Protein AF-A0A950IMZ2-F1 (afdb_monomer_lite)

Foldseek 3Di:
DECAAPVDHCVVVVVVQVVCVVVVHDDDDDYDYPAYPDGDPVVVVVVVVVVVVQVCCVPPVVHDRDDDDDDDPPPDD

Sequence (77 aa):
GGDKDFNVPLVGGEQMYEALRSLNVPTELIVYPGQFHGFTRPSFIRDRYQRYFDWYDKWVLGKAPAAAPGGPKNTGD

pLDDT: mean 87.44, std 19.15, range [37.62, 98.62]

Secondary structure (DSSP, 8-state):
-BTT-SSS-THHHHHHHHHHHHTT-------BTT--SS---HHHHHHHHHHHHHHHHHHTS-PPPPPPP--------

Structure (mmCIF, N/CA/C/O backbone):
data_AF-A0A950IMZ2-F1
#
_entry.id   AF-A0A950IMZ2-F1
#
loop_
_atom_site.group_PDB
_atom_site.id
_atom_site.type_symbol
_atom_site.label_atom_id
_atom_site.label_alt_id
_atom_site.label_comp_id
_atom_site.label_asym_id
_atom_site.label_entity_id
_atom_site.label_seq_id
_atom_site.pdbx_PDB_ins_code
_atom_site.Cartn_x
_atom_site.Cartn_y
_atom_site.Cartn_z
_atom_site.occupancy
_atom_site.B_iso_or_equiv
_atom_site.auth_seq_id
_atom_site.auth_comp_id
_atom_site.auth_asym_id
_atom_site.auth_atom_id
_atom_site.pdbx_PDB_model_num
ATOM 1 N N . GLY A 1 1 ? 5.516 -1.580 -1.894 1.00 90.75 1 GLY A N 1
ATOM 2 C CA . GLY A 1 1 ? 6.295 -0.730 -2.820 1.00 90.75 1 GLY A CA 1
ATOM 3 C C . GLY A 1 1 ? 6.886 -1.570 -3.934 1.00 90.75 1 GLY A C 1
ATOM 4 O O . GLY A 1 1 ? 6.517 -2.735 -4.052 1.00 90.75 1 GLY A O 1
ATOM 5 N N . GLY A 1 2 ? 7.764 -0.993 -4.751 1.00 96.00 2 GLY A N 1
ATOM 6 C CA . GLY A 1 2 ? 8.611 -1.761 -5.665 1.00 96.00 2 GLY A CA 1
ATOM 7 C C . GLY A 1 2 ? 9.892 -2.215 -4.959 1.00 96.00 2 GLY A C 1
ATOM 8 O O . GLY A 1 2 ? 10.454 -1.450 -4.182 1.00 96.00 2 GLY A O 1
ATOM 9 N N . ASP A 1 3 ? 10.347 -3.446 -5.192 1.00 95.81 3 ASP A N 1
ATOM 10 C CA . ASP A 1 3 ? 11.579 -3.995 -4.587 1.00 95.81 3 ASP A CA 1
ATOM 11 C C . ASP A 1 3 ? 12.878 -3.394 -5.165 1.00 95.81 3 ASP A C 1
ATOM 13 O O . ASP A 1 3 ? 13.962 -3.632 -4.634 1.00 95.81 3 ASP A O 1
A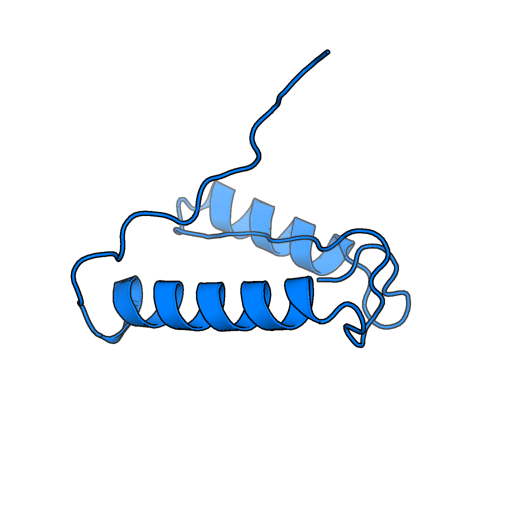TOM 17 N N . LYS A 1 4 ? 12.786 -2.630 -6.260 1.00 96.94 4 LYS A N 1
ATOM 18 C CA . LYS A 1 4 ? 13.897 -1.904 -6.894 1.00 96.94 4 LYS A CA 1
ATOM 19 C C . LYS A 1 4 ? 13.795 -0.389 -6.717 1.00 96.94 4 LYS A C 1
ATOM 21 O O . LYS A 1 4 ? 14.487 0.349 -7.412 1.00 96.94 4 LYS A O 1
ATOM 26 N N . ASP A 1 5 ? 12.937 0.107 -5.825 1.00 96.38 5 ASP A N 1
ATOM 27 C CA . ASP A 1 5 ? 12.883 1.538 -5.521 1.00 96.38 5 ASP A CA 1
ATOM 28 C C . ASP A 1 5 ? 14.108 1.966 -4.693 1.00 96.38 5 ASP A C 1
ATOM 30 O O . ASP A 1 5 ? 14.183 1.717 -3.493 1.00 96.38 5 ASP A O 1
ATOM 34 N N . PHE A 1 6 ? 15.077 2.611 -5.345 1.00 94.12 6 PHE A N 1
ATOM 35 C CA . PHE A 1 6 ? 16.244 3.198 -4.679 1.00 94.12 6 PHE A CA 1
ATOM 36 C C . PHE A 1 6 ? 16.026 4.657 -4.252 1.00 94.12 6 PHE A C 1
ATOM 38 O O . PHE A 1 6 ? 16.838 5.184 -3.495 1.00 94.12 6 PHE A O 1
ATOM 45 N N . ASN A 1 7 ? 14.944 5.304 -4.700 1.00 96.12 7 ASN A N 1
ATOM 46 C CA . ASN A 1 7 ? 14.581 6.646 -4.239 1.00 96.12 7 ASN A CA 1
ATOM 47 C C . ASN A 1 7 ? 13.984 6.563 -2.831 1.00 96.12 7 ASN A C 1
ATOM 49 O O . ASN A 1 7 ? 14.303 7.378 -1.968 1.00 96.12 7 ASN A O 1
ATOM 53 N N . VAL A 1 8 ? 13.125 5.563 -2.610 1.00 95.88 8 VAL A N 1
ATOM 54 C CA . VAL A 1 8 ? 12.488 5.263 -1.325 1.00 95.88 8 VAL A CA 1
ATOM 55 C C . VAL A 1 8 ? 12.620 3.759 -1.039 1.00 95.88 8 VAL A C 1
ATOM 57 O O . VAL A 1 8 ? 11.737 2.980 -1.404 1.00 95.88 8 VAL A O 1
ATOM 60 N N . PRO A 1 9 ? 13.724 3.325 -0.400 1.00 95.06 9 PRO A N 1
ATOM 61 C CA . PRO A 1 9 ? 13.993 1.912 -0.146 1.00 95.06 9 PRO A CA 1
ATOM 62 C C . PRO A 1 9 ? 12.897 1.198 0.653 1.00 95.06 9 PRO A C 1
ATOM 64 O O . PRO A 1 9 ? 12.342 1.739 1.612 1.00 95.06 9 PRO A O 1
ATOM 67 N N . LEU A 1 10 ? 12.644 -0.067 0.296 1.00 95.44 10 LEU A N 1
ATOM 68 C CA . LEU A 1 10 ? 11.565 -0.887 0.861 1.00 95.44 10 LEU A CA 1
ATOM 69 C C . LEU A 1 10 ? 11.649 -1.062 2.388 1.00 95.44 10 LEU A C 1
ATOM 71 O O . LEU A 1 10 ? 10.610 -1.151 3.043 1.00 95.44 10 LEU A O 1
ATOM 75 N N . VAL A 1 11 ? 12.863 -1.033 2.947 1.00 96.88 11 VAL A N 1
ATOM 76 C CA . VAL A 1 11 ? 13.135 -1.254 4.377 1.00 96.88 11 VAL A CA 1
ATOM 77 C C . VAL A 1 11 ? 12.312 -0.351 5.299 1.00 96.88 11 VAL A C 1
ATOM 79 O O . VAL A 1 11 ? 11.869 -0.797 6.352 1.00 96.88 11 VAL A O 1
ATOM 82 N N . GLY A 1 12 ? 12.037 0.898 4.904 1.00 96.38 12 GLY A N 1
ATOM 83 C CA . GLY A 1 12 ? 11.200 1.792 5.711 1.00 96.38 12 GLY A CA 1
ATOM 84 C C . GLY A 1 12 ? 9.754 1.293 5.824 1.00 96.38 12 GLY A C 1
ATOM 85 O O . GLY A 1 12 ? 9.152 1.347 6.895 1.00 96.38 12 GLY A O 1
ATOM 86 N N . GLY A 1 13 ? 9.212 0.746 4.732 1.00 97.00 13 GLY A N 1
ATOM 87 C CA . GLY A 1 13 ? 7.890 0.122 4.720 1.00 97.00 13 GLY A CA 1
ATOM 88 C C . GLY A 1 13 ? 7.851 -1.196 5.497 1.00 97.00 13 GLY A C 1
ATOM 89 O O . GLY A 1 13 ? 6.886 -1.445 6.215 1.00 97.00 13 GLY A O 1
ATOM 90 N N . GLU A 1 14 ? 8.904 -2.012 5.401 1.00 98.19 14 GLU A N 1
ATOM 91 C CA . GLU A 1 14 ? 9.047 -3.263 6.165 1.00 98.19 14 GLU A CA 1
ATOM 92 C C . GLU A 1 14 ? 9.091 -3.002 7.673 1.00 98.19 14 GLU A C 1
ATOM 94 O O . GLU A 1 14 ? 8.344 -3.619 8.428 1.00 98.19 14 GLU A O 1
ATOM 99 N N . GLN A 1 15 ? 9.890 -2.026 8.113 1.00 98.50 15 GLN A N 1
ATOM 100 C CA . GLN A 1 15 ? 9.970 -1.637 9.522 1.00 98.50 15 GLN A CA 1
ATOM 101 C C . GLN A 1 15 ? 8.620 -1.152 10.065 1.00 98.50 15 GLN A C 1
ATOM 103 O O . GLN A 1 15 ? 8.221 -1.544 11.161 1.00 98.50 15 GLN A O 1
ATOM 108 N N . MET A 1 16 ? 7.887 -0.335 9.300 1.00 98.25 16 MET A N 1
ATOM 109 C CA . MET A 1 16 ? 6.551 0.121 9.696 1.00 98.25 16 MET A CA 1
ATOM 110 C C . MET A 1 16 ? 5.543 -1.035 9.754 1.00 98.25 16 MET A C 1
ATOM 112 O O . MET A 1 16 ? 4.737 -1.098 10.682 1.00 98.25 16 MET A O 1
ATOM 116 N N . TYR A 1 17 ? 5.588 -1.960 8.792 1.00 98.38 17 TYR A N 1
ATOM 117 C CA . TYR A 1 17 ? 4.732 -3.145 8.788 1.00 98.38 17 TYR A CA 1
ATOM 118 C C . TYR A 1 17 ? 4.971 -4.020 10.025 1.00 98.38 17 TYR A C 1
ATOM 120 O O . TYR A 1 17 ? 4.010 -4.352 10.722 1.00 98.38 17 TYR A O 1
ATOM 128 N N . GLU A 1 18 ? 6.230 -4.325 10.350 1.00 98.62 18 GLU A N 1
ATOM 129 C CA . GLU A 1 18 ? 6.577 -5.105 11.544 1.00 98.62 18 GLU A CA 1
ATOM 130 C C . GLU A 1 18 ? 6.176 -4.383 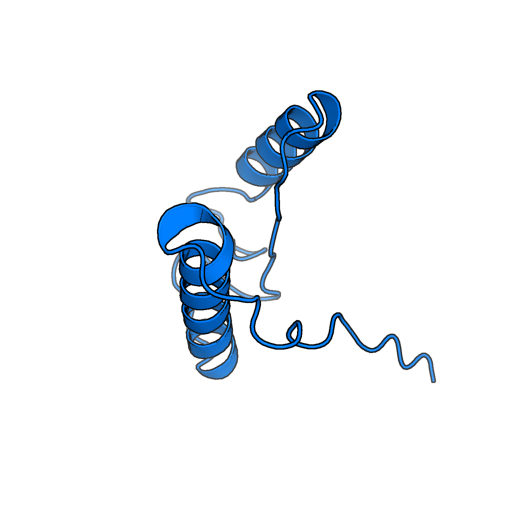12.841 1.00 98.62 18 GLU A C 1
ATOM 132 O O . GLU A 1 18 ? 5.632 -5.002 13.759 1.00 98.62 18 GLU A O 1
ATOM 137 N N . ALA A 1 19 ? 6.349 -3.058 12.908 1.00 98.62 19 ALA A N 1
ATOM 138 C CA . ALA A 1 19 ? 5.905 -2.258 14.050 1.00 98.62 19 ALA A CA 1
ATOM 139 C C . ALA A 1 19 ? 4.375 -2.284 14.236 1.00 98.62 19 ALA A C 1
ATOM 141 O O . ALA A 1 19 ? 3.891 -2.412 15.355 1.00 98.62 19 ALA A O 1
ATOM 142 N N . LEU A 1 20 ? 3.592 -2.205 13.157 1.00 98.56 20 LEU A N 1
ATOM 143 C CA . LEU A 1 20 ? 2.129 -2.301 13.231 1.00 98.56 20 LEU A CA 1
ATOM 144 C C . LEU A 1 20 ? 1.669 -3.712 13.618 1.00 98.56 20 LEU A C 1
ATOM 146 O O . LEU A 1 20 ? 0.760 -3.868 14.437 1.00 98.56 20 LEU A O 1
ATOM 150 N N . ARG A 1 21 ? 2.323 -4.743 13.066 1.00 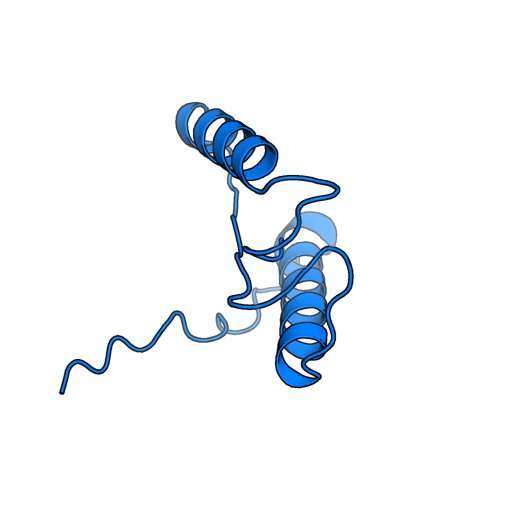98.12 21 ARG A N 1
ATOM 151 C CA . ARG A 1 21 ? 2.062 -6.150 13.396 1.00 98.12 21 ARG A CA 1
ATOM 152 C C . ARG A 1 21 ? 2.305 -6.439 14.873 1.00 98.12 21 ARG A C 1
ATOM 154 O O . ARG A 1 21 ? 1.476 -7.115 15.482 1.00 98.12 21 ARG A O 1
ATOM 161 N N . SER A 1 22 ? 3.389 -5.918 15.452 1.00 98.44 22 SER A N 1
ATOM 162 C CA . SER A 1 22 ? 3.716 -6.125 16.871 1.00 98.44 22 SER A CA 1
ATOM 163 C C . SER A 1 22 ? 2.705 -5.481 17.827 1.00 98.44 22 SER A C 1
ATOM 165 O O . SER A 1 22 ? 2.540 -5.954 18.948 1.00 98.44 22 SER A O 1
ATOM 167 N N . LEU A 1 23 ? 1.978 -4.460 17.365 1.00 98.50 23 LEU A N 1
ATOM 168 C CA . LEU A 1 23 ? 0.901 -3.785 18.094 1.00 98.50 23 LEU A CA 1
ATOM 169 C C . LEU A 1 23 ? -0.495 -4.361 17.798 1.00 98.50 23 LEU A C 1
ATOM 171 O O . LEU A 1 23 ? -1.499 -3.756 18.171 1.00 98.50 23 LEU A O 1
ATOM 175 N N . ASN A 1 24 ? -0.581 -5.498 17.097 1.00 97.19 24 ASN A N 1
ATOM 176 C CA . ASN A 1 24 ? -1.838 -6.116 16.659 1.00 97.19 24 ASN A CA 1
ATOM 177 C C . ASN A 1 24 ? -2.734 -5.197 15.806 1.00 97.19 24 ASN A C 1
ATOM 179 O O . ASN A 1 24 ? -3.942 -5.421 15.709 1.00 97.19 24 ASN A O 1
ATOM 183 N N . VAL A 1 25 ? -2.158 -4.193 15.142 1.00 97.94 25 VAL A N 1
ATOM 184 C CA . VAL A 1 25 ? -2.899 -3.345 14.207 1.00 97.94 25 VAL A CA 1
ATOM 185 C C . VAL A 1 25 ? -3.072 -4.109 12.888 1.00 97.94 25 VAL A C 1
ATOM 187 O O . VAL A 1 25 ? -2.076 -4.580 12.330 1.00 97.94 25 VAL A O 1
ATOM 190 N N . PRO A 1 26 ? -4.301 -4.254 12.353 1.00 95.81 26 PRO A N 1
ATOM 191 C CA . PRO A 1 26 ? -4.508 -4.857 11.041 1.00 95.81 26 PRO A CA 1
ATOM 192 C C . PRO A 1 26 ? -3.730 -4.094 9.965 1.00 95.81 26 PRO A C 1
ATOM 194 O O . PRO A 1 26 ? -3.931 -2.898 9.772 1.00 95.81 26 PRO A O 1
ATOM 197 N N . THR A 1 27 ? -2.831 -4.783 9.269 1.00 96.81 27 THR A N 1
ATOM 198 C CA . THR A 1 27 ? -1.916 -4.169 8.302 1.00 96.81 27 THR A CA 1
ATOM 199 C C . THR A 1 27 ? -1.548 -5.161 7.203 1.00 96.81 27 THR A C 1
ATOM 201 O O . THR A 1 27 ? -1.561 -6.375 7.425 1.00 96.81 27 THR A O 1
ATOM 204 N N . GLU A 1 28 ? -1.210 -4.645 6.024 1.00 96.62 28 GLU A N 1
ATOM 205 C CA . GLU A 1 28 ? -0.749 -5.414 4.869 1.00 96.62 28 GLU A CA 1
ATOM 206 C C . GLU A 1 28 ? 0.473 -4.730 4.240 1.00 96.62 28 GLU A C 1
ATOM 208 O O . GLU A 1 28 ? 0.476 -3.517 4.026 1.00 96.62 28 GLU A O 1
ATOM 213 N N . LEU A 1 29 ? 1.499 -5.516 3.897 1.00 97.12 29 LEU A N 1
ATOM 214 C CA . LEU A 1 29 ? 2.647 -5.076 3.104 1.00 97.12 29 LEU A CA 1
ATOM 215 C C . LEU A 1 29 ? 2.651 -5.815 1.765 1.00 97.12 29 LEU A C 1
ATOM 217 O O . LEU A 1 29 ? 2.779 -7.035 1.714 1.00 97.12 29 LEU A O 1
ATOM 221 N N . ILE A 1 30 ? 2.532 -5.061 0.670 1.00 97.62 30 ILE A N 1
ATOM 222 C CA . ILE A 1 30 ? 2.561 -5.600 -0.691 1.00 97.62 30 ILE A CA 1
ATOM 223 C C . ILE A 1 30 ? 3.812 -5.098 -1.405 1.00 97.62 30 ILE A C 1
ATOM 225 O O . ILE A 1 30 ? 4.036 -3.886 -1.541 1.00 97.62 30 ILE A O 1
ATOM 229 N N . VAL A 1 31 ? 4.615 -6.044 -1.886 1.00 97.12 31 VAL A N 1
ATOM 230 C CA . VAL A 1 31 ? 5.865 -5.805 -2.611 1.00 97.12 31 VAL A CA 1
ATOM 231 C C . VAL A 1 31 ? 5.701 -6.290 -4.047 1.00 97.12 31 VAL A C 1
ATOM 233 O O . VAL A 1 31 ? 5.321 -7.436 -4.270 1.00 97.12 31 VAL A O 1
ATOM 236 N N . TYR A 1 32 ? 5.976 -5.420 -5.019 1.00 97.31 32 TYR A N 1
ATOM 237 C CA . TYR A 1 32 ? 5.884 -5.743 -6.442 1.00 97.31 32 TYR A CA 1
ATOM 238 C C . TYR A 1 32 ? 7.285 -6.001 -7.018 1.00 97.31 32 TYR A C 1
ATOM 240 O O . TYR A 1 32 ? 8.064 -5.049 -7.120 1.00 97.31 32 TYR A O 1
ATOM 248 N N . PRO A 1 33 ? 7.610 -7.247 -7.415 1.00 96.69 33 PRO A N 1
ATOM 249 C CA . PRO A 1 33 ? 8.941 -7.602 -7.900 1.00 96.69 33 PRO A CA 1
ATOM 250 C C . PRO A 1 33 ? 9.324 -6.896 -9.203 1.00 96.69 33 PRO A C 1
ATOM 252 O O . PRO A 1 33 ? 8.513 -6.761 -10.124 1.00 96.69 33 PRO A O 1
ATOM 255 N N . GLY A 1 34 ? 10.581 -6.482 -9.302 1.00 96.81 34 GLY A N 1
ATOM 256 C CA . GLY A 1 34 ? 11.138 -5.741 -10.428 1.00 96.81 34 GLY A CA 1
ATOM 257 C C . GLY A 1 34 ? 10.540 -4.346 -10.637 1.00 96.81 34 GLY A C 1
ATOM 258 O O . GLY A 1 34 ? 10.690 -3.803 -11.730 1.00 96.81 34 GLY A O 1
ATOM 259 N N . GLN A 1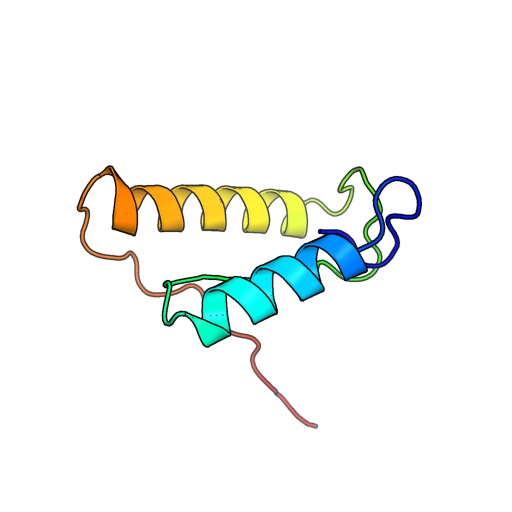 35 ? 9.810 -3.777 -9.671 1.00 97.38 35 GLN A N 1
ATOM 260 C CA . GLN A 1 35 ? 9.260 -2.419 -9.787 1.00 97.38 35 GLN A CA 1
ATOM 261 C C . GLN A 1 35 ? 10.113 -1.408 -9.018 1.00 97.38 35 GLN A C 1
ATOM 263 O O . GLN A 1 35 ? 10.683 -1.724 -7.978 1.00 97.38 35 GLN A O 1
ATOM 268 N N . PHE A 1 36 ? 10.167 -0.180 -9.530 1.00 96.38 36 PHE A N 1
ATOM 269 C CA . PHE A 1 36 ? 10.885 0.951 -8.937 1.00 96.38 36 PHE A CA 1
ATOM 270 C C . PHE A 1 36 ? 9.882 1.879 -8.226 1.00 96.38 36 PHE A C 1
ATOM 272 O O . PHE A 1 36 ? 8.786 1.447 -7.861 1.00 96.38 36 PHE A O 1
ATOM 279 N N . HIS A 1 37 ? 10.226 3.163 -8.070 1.00 95.94 37 HIS A N 1
ATOM 280 C CA . HIS A 1 37 ? 9.321 4.176 -7.520 1.00 95.94 37 HIS A CA 1
ATOM 281 C C . HIS A 1 37 ? 8.013 4.298 -8.318 1.00 95.94 37 HIS A C 1
ATOM 283 O O . HIS A 1 37 ? 6.910 4.293 -7.770 1.00 95.94 37 HIS A O 1
ATOM 289 N N . GLY A 1 38 ? 8.137 4.353 -9.647 1.00 94.00 38 GLY A N 1
ATOM 290 C CA . GLY A 1 38 ? 7.016 4.255 -10.576 1.00 94.00 38 GLY A CA 1
ATOM 291 C C . GLY A 1 38 ? 6.758 2.805 -10.979 1.00 94.00 38 GLY A C 1
ATOM 292 O O . GLY A 1 38 ? 7.692 2.057 -11.274 1.00 94.00 38 GLY A O 1
ATOM 293 N N . PHE A 1 39 ? 5.485 2.412 -11.028 1.00 94.62 39 PHE A N 1
ATOM 294 C CA . PHE A 1 39 ? 5.093 1.091 -11.522 1.00 94.62 39 PHE A CA 1
ATOM 295 C C . PHE A 1 39 ? 4.855 1.159 -13.024 1.00 94.62 39 PHE A C 1
ATOM 297 O O . PHE A 1 39 ? 4.188 2.071 -13.508 1.00 94.62 39 PHE A O 1
ATOM 304 N N . THR A 1 40 ? 5.380 0.181 -13.752 1.00 95.62 40 THR A N 1
ATOM 305 C CA . THR A 1 40 ? 5.320 0.125 -15.218 1.00 95.62 40 THR A CA 1
ATOM 306 C C . THR A 1 40 ? 4.552 -1.086 -15.721 1.00 95.62 40 THR A C 1
ATOM 308 O O . THR A 1 40 ? 3.961 -1.024 -16.796 1.00 95.62 40 THR A O 1
ATOM 311 N N . ARG A 1 41 ? 4.503 -2.185 -14.955 1.00 97.75 41 ARG A N 1
ATOM 312 C CA . ARG A 1 41 ? 3.779 -3.393 -15.365 1.00 97.75 41 ARG A CA 1
ATOM 313 C C . ARG A 1 41 ? 2.265 -3.170 -15.220 1.00 97.75 41 ARG A C 1
ATOM 315 O O . ARG A 1 41 ? 1.787 -3.083 -14.085 1.00 97.75 41 ARG A O 1
ATOM 322 N N . PRO A 1 42 ? 1.470 -3.168 -16.311 1.00 97.94 42 PRO A N 1
ATOM 323 C CA . PRO A 1 42 ? 0.047 -2.821 -16.240 1.00 97.94 42 PRO A CA 1
ATOM 324 C C . PRO A 1 42 ? -0.769 -3.705 -15.290 1.00 97.94 42 PRO A C 1
ATOM 326 O O . PRO A 1 42 ? -1.667 -3.220 -14.605 1.00 97.94 42 PRO A O 1
ATOM 329 N N . SER A 1 43 ? -0.429 -4.995 -15.190 1.00 97.69 43 SER A N 1
ATOM 330 C CA . SER A 1 43 ? -1.095 -5.913 -14.260 1.00 97.69 43 SER A CA 1
ATOM 331 C C . SER A 1 43 ? -0.860 -5.546 -12.791 1.00 97.69 43 SER A C 1
ATOM 333 O O . SER A 1 43 ? -1.777 -5.677 -11.992 1.00 97.69 43 SER A O 1
ATOM 335 N N . PHE A 1 44 ? 0.327 -5.047 -12.434 1.00 97.88 44 PHE A N 1
ATOM 336 C CA . PHE A 1 44 ? 0.634 -4.604 -11.067 1.00 97.88 44 PHE A CA 1
ATOM 337 C C . PHE A 1 44 ? -0.016 -3.265 -10.739 1.00 97.88 44 PHE A C 1
ATOM 339 O O . PHE A 1 44 ? -0.470 -3.053 -9.620 1.00 97.88 44 PHE A O 1
ATOM 346 N N . ILE A 1 45 ? -0.119 -2.376 -11.727 1.00 97.88 45 ILE A N 1
ATOM 347 C CA . ILE A 1 45 ? -0.865 -1.125 -11.579 1.00 97.88 45 ILE A CA 1
ATOM 348 C C . ILE A 1 45 ? -2.336 -1.434 -11.271 1.00 97.88 45 ILE A C 1
ATOM 350 O O . ILE A 1 45 ? -2.882 -0.886 -10.316 1.00 97.88 45 ILE A O 1
ATOM 354 N N . ARG A 1 46 ? -2.958 -2.345 -12.035 1.00 98.06 46 ARG A N 1
ATOM 355 C CA . ARG A 1 46 ? -4.336 -2.793 -11.789 1.00 98.06 46 ARG A CA 1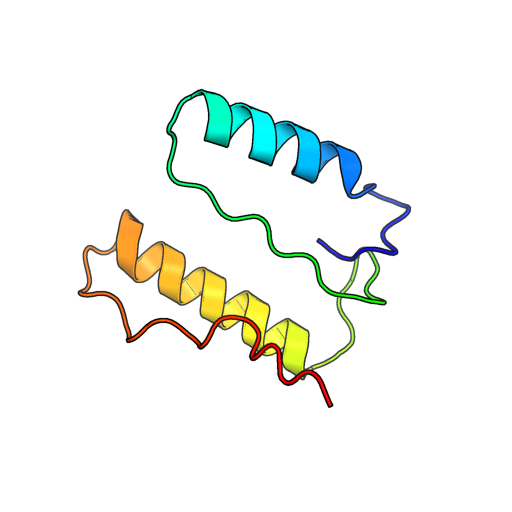
ATOM 356 C C . ARG A 1 46 ? -4.492 -3.427 -10.405 1.00 98.06 46 ARG A C 1
ATOM 358 O O . ARG A 1 46 ? -5.391 -3.025 -9.678 1.00 98.06 46 ARG A O 1
ATOM 365 N N . ASP A 1 47 ? -3.624 -4.375 -10.048 1.00 97.94 47 ASP A N 1
ATOM 366 C CA . ASP A 1 47 ? -3.654 -5.050 -8.740 1.00 97.94 47 ASP A CA 1
ATOM 367 C C . ASP A 1 47 ? -3.565 -4.046 -7.581 1.00 97.94 47 ASP A C 1
ATOM 369 O O . ASP A 1 47 ? -4.381 -4.086 -6.664 1.00 97.94 47 ASP A O 1
ATOM 373 N N . ARG A 1 48 ? -2.658 -3.062 -7.671 1.00 97.06 48 ARG A N 1
ATOM 374 C CA . ARG A 1 48 ? -2.526 -2.000 -6.665 1.00 97.06 48 ARG A CA 1
ATOM 375 C C . ARG A 1 48 ? -3.825 -1.230 -6.468 1.00 97.06 48 ARG A C 1
ATOM 377 O O . ARG A 1 48 ? -4.227 -1.014 -5.328 1.00 97.06 48 ARG A O 1
ATOM 384 N N . TYR A 1 49 ? -4.467 -0.802 -7.555 1.00 97.50 49 TYR A N 1
ATOM 385 C CA . TYR A 1 49 ? -5.736 -0.082 -7.450 1.00 97.50 49 TYR A CA 1
ATOM 386 C C . TYR A 1 49 ? -6.847 -0.963 -6.882 1.00 97.50 49 TYR A C 1
ATOM 388 O O . TYR A 1 49 ? -7.596 -0.492 -6.033 1.00 97.50 49 TYR A O 1
ATOM 396 N N . GLN A 1 50 ? -6.915 -2.235 -7.283 1.00 97.50 50 GLN A N 1
ATOM 397 C CA . GLN A 1 50 ? -7.900 -3.164 -6.734 1.00 97.50 50 GLN A CA 1
ATOM 398 C C . GLN A 1 50 ? -7.737 -3.316 -5.218 1.00 97.50 50 GLN A C 1
ATOM 400 O O . GLN A 1 50 ? -8.700 -3.136 -4.484 1.00 97.50 50 GLN A O 1
ATOM 405 N N . ARG A 1 51 ? -6.507 -3.520 -4.735 1.00 96.50 51 ARG A N 1
ATOM 406 C CA . ARG A 1 51 ? -6.216 -3.606 -3.295 1.00 96.50 51 ARG A CA 1
ATOM 407 C C . ARG A 1 51 ? -6.589 -2.340 -2.535 1.00 96.50 51 ARG A C 1
ATOM 409 O O . ARG A 1 51 ? -7.046 -2.429 -1.401 1.00 96.50 51 ARG A O 1
ATOM 416 N N . TYR A 1 52 ? -6.403 -1.165 -3.139 1.00 95.75 52 TYR A N 1
ATOM 417 C CA . TYR A 1 52 ? -6.862 0.082 -2.529 1.00 95.75 52 TYR A CA 1
ATOM 418 C C . TYR A 1 52 ? -8.379 0.067 -2.364 1.00 95.75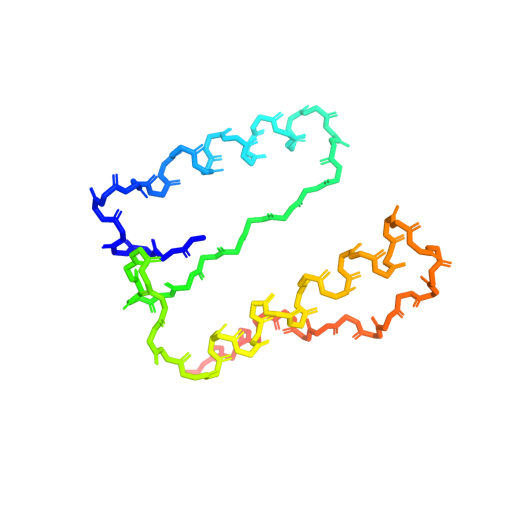 52 TYR A C 1
ATOM 420 O O . TYR A 1 52 ? -8.859 0.306 -1.260 1.00 95.75 52 TYR A O 1
ATOM 428 N N . PHE A 1 53 ? -9.126 -0.254 -3.422 1.00 95.94 53 PHE A N 1
ATOM 429 C CA . PHE A 1 53 ? -10.584 -0.334 -3.347 1.00 95.94 53 PHE A CA 1
ATOM 430 C C . PHE A 1 53 ? -11.052 -1.356 -2.310 1.00 95.94 53 PHE A C 1
ATOM 432 O O . PHE A 1 53 ? -11.877 -1.006 -1.472 1.00 95.94 53 PHE A O 1
ATOM 439 N N . ASP A 1 54 ? -10.459 -2.549 -2.284 1.00 94.94 54 ASP A N 1
ATOM 440 C CA . ASP A 1 54 ? -10.804 -3.598 -1.321 1.00 94.94 54 ASP A CA 1
ATOM 441 C C . ASP A 1 54 ? -10.535 -3.153 0.132 1.00 94.94 54 ASP A C 1
ATOM 443 O O . ASP A 1 54 ? -11.337 -3.412 1.033 1.00 94.94 54 ASP A O 1
ATOM 447 N N . TRP A 1 55 ? -9.431 -2.431 0.371 1.00 94.50 55 TRP A N 1
ATOM 448 C CA . TRP A 1 55 ? -9.097 -1.890 1.691 1.00 94.50 55 TRP A CA 1
ATOM 449 C C . TRP A 1 55 ? -10.087 -0.809 2.140 1.00 94.50 55 TRP A C 1
ATOM 451 O O . TRP A 1 55 ? -10.563 -0.842 3.278 1.00 94.50 55 TRP A O 1
ATOM 461 N N . TYR A 1 56 ? -10.432 0.130 1.251 1.00 95.31 56 TYR A N 1
ATOM 462 C CA . TYR A 1 56 ? -11.434 1.165 1.525 1.00 95.31 56 TYR A CA 1
ATOM 463 C C . TYR A 1 56 ? -12.823 0.565 1.751 1.00 95.31 56 TYR A C 1
ATOM 465 O O . TYR A 1 56 ? -13.514 0.963 2.690 1.00 95.31 56 TYR A O 1
ATOM 473 N N . ASP A 1 57 ? -13.221 -0.409 0.935 1.00 94.81 57 ASP A N 1
ATOM 474 C CA . ASP A 1 57 ? -14.497 -1.105 1.073 1.00 94.81 57 ASP A CA 1
ATOM 475 C C . ASP A 1 57 ? -14.615 -1.761 2.454 1.00 94.81 57 ASP A C 1
ATOM 477 O O . ASP A 1 57 ? -15.629 -1.574 3.131 1.00 94.81 57 ASP A O 1
ATOM 481 N N . LYS A 1 58 ? -13.552 -2.435 2.912 1.00 91.25 58 LYS A N 1
ATOM 482 C CA . LYS A 1 58 ? -13.508 -3.111 4.213 1.00 91.25 58 LYS A CA 1
ATOM 483 C C . LYS A 1 58 ? -13.493 -2.153 5.405 1.00 91.25 58 LYS A C 1
ATOM 485 O O . LYS A 1 58 ? -14.241 -2.362 6.356 1.00 91.25 58 LYS A O 1
ATOM 490 N N . TRP A 1 59 ? -12.617 -1.148 5.398 1.00 93.44 59 TRP A N 1
ATOM 491 C CA . TRP A 1 59 ? -12.307 -0.368 6.606 1.00 93.44 59 TRP A CA 1
ATOM 492 C C . TRP A 1 59 ? -12.952 1.015 6.661 1.00 93.44 59 TRP A C 1
ATOM 494 O O . TRP A 1 59 ? -13.056 1.581 7.746 1.00 93.44 59 TRP A O 1
ATOM 504 N N . VAL A 1 60 ? -13.376 1.570 5.523 1.00 95.19 60 VAL A N 1
ATOM 505 C CA . VAL A 1 60 ? -13.928 2.934 5.451 1.00 95.19 60 VAL A CA 1
ATOM 506 C C . VAL A 1 60 ? -15.410 2.917 5.101 1.00 95.19 60 VAL A C 1
ATOM 508 O O . VAL A 1 60 ? -16.192 3.632 5.719 1.00 95.19 60 VAL A O 1
ATOM 511 N N . LEU A 1 61 ? -15.810 2.097 4.128 1.00 94.62 61 LEU A N 1
ATOM 512 C CA . LEU A 1 61 ? -17.185 2.083 3.622 1.00 94.62 61 LEU A CA 1
ATOM 513 C C . LEU A 1 61 ? -18.070 1.013 4.276 1.00 94.62 61 LEU A C 1
ATOM 515 O O . LEU A 1 61 ? -19.273 0.999 4.025 1.00 94.62 61 LEU A O 1
ATOM 519 N N . GLY A 1 62 ? -17.495 0.121 5.091 1.00 88.31 62 GLY A N 1
ATOM 520 C CA . GLY A 1 62 ? -18.234 -0.938 5.786 1.00 88.31 62 GLY A CA 1
ATOM 521 C C . GLY A 1 62 ? -18.946 -1.910 4.842 1.00 88.31 62 GLY A C 1
ATOM 522 O O . GLY A 1 62 ? -19.954 -2.509 5.217 1.00 88.31 62 GLY A O 1
ATOM 523 N N . LYS A 1 63 ? -18.461 -2.052 3.604 1.00 85.81 63 LYS A N 1
ATOM 524 C CA . LYS A 1 63 ? -19.000 -3.026 2.658 1.00 85.81 63 LYS A CA 1
ATOM 525 C C . LYS A 1 63 ? -18.531 -4.418 3.063 1.00 85.81 63 LYS A C 1
ATOM 527 O O . LYS A 1 63 ? -17.415 -4.596 3.554 1.00 85.81 63 LYS A O 1
ATOM 532 N N . ALA A 1 64 ? -19.383 -5.418 2.836 1.00 70.00 64 ALA A N 1
ATOM 533 C CA . ALA A 1 64 ? -18.960 -6.805 2.966 1.00 70.00 64 ALA A CA 1
ATOM 534 C C . ALA A 1 64 ? -17.722 -7.024 2.077 1.00 70.00 64 ALA A C 1
ATOM 536 O O . ALA A 1 64 ? -17.718 -6.541 0.940 1.00 70.00 64 ALA A O 1
ATOM 537 N N . PRO A 1 65 ? -16.673 -7.702 2.575 1.00 61.88 65 PRO A N 1
ATOM 538 C CA . PRO A 1 65 ? -15.463 -7.888 1.795 1.00 61.88 65 PRO A CA 1
ATOM 539 C C . PRO A 1 65 ? -15.814 -8.598 0.487 1.00 61.88 65 PRO A C 1
ATOM 541 O O . PRO A 1 65 ? -16.436 -9.665 0.503 1.00 61.88 65 PRO A O 1
ATOM 544 N N . ALA A 1 66 ? -15.407 -8.018 -0.644 1.00 58.59 66 ALA A N 1
ATOM 545 C CA . ALA A 1 66 ? -15.315 -8.781 -1.878 1.00 58.59 66 ALA A CA 1
ATOM 546 C C . ALA A 1 66 ? -14.416 -9.997 -1.598 1.00 58.59 66 ALA A C 1
ATOM 548 O O . ALA A 1 66 ? -13.427 -9.877 -0.869 1.00 58.59 66 ALA A O 1
ATOM 549 N N . ALA A 1 67 ? -14.798 -11.175 -2.101 1.00 52.31 67 ALA A N 1
ATOM 550 C CA . ALA A 1 67 ? -14.045 -12.408 -1.889 1.00 52.31 67 ALA A CA 1
ATOM 551 C C . ALA A 1 67 ? -12.551 -12.147 -2.137 1.00 52.31 67 ALA A C 1
ATOM 553 O O . ALA A 1 67 ? -12.193 -11.620 -3.190 1.00 52.31 67 ALA A O 1
ATOM 554 N N . ALA A 1 68 ? -11.715 -12.451 -1.138 1.00 48.34 68 ALA A N 1
ATOM 555 C CA . ALA A 1 68 ? -10.317 -12.036 -1.119 1.00 48.34 68 ALA A CA 1
ATOM 556 C C . ALA A 1 68 ? -9.621 -12.376 -2.452 1.00 48.34 68 ALA A C 1
ATOM 558 O O . ALA A 1 68 ? -9.715 -13.527 -2.898 1.00 48.34 68 ALA A O 1
ATOM 559 N N . PRO A 1 69 ? -8.914 -11.428 -3.094 1.00 48.03 69 PRO A N 1
ATOM 560 C CA . PRO A 1 69 ? -8.121 -11.754 -4.266 1.00 48.03 69 PRO A CA 1
ATOM 561 C C . PRO A 1 69 ? -7.058 -12.766 -3.839 1.00 48.03 69 PRO A C 1
ATOM 563 O O . PRO A 1 69 ? -6.301 -12.530 -2.895 1.00 48.03 69 PRO A O 1
ATOM 566 N N . GLY A 1 70 ? -7.078 -13.927 -4.501 1.00 46.97 70 GLY A N 1
ATOM 567 C CA . GLY A 1 70 ? -6.270 -15.092 -4.165 1.00 46.97 70 GLY A CA 1
ATOM 568 C C . GLY A 1 70 ? -4.837 -14.710 -3.820 1.00 46.97 70 GLY A C 1
ATOM 569 O O . GLY A 1 70 ? -4.108 -14.170 -4.654 1.00 46.97 70 GLY A O 1
ATOM 570 N N . GLY A 1 71 ? -4.448 -15.009 -2.578 1.00 42.12 71 GLY A N 1
ATOM 571 C CA . GLY A 1 71 ? -3.052 -15.001 -2.162 1.00 42.12 71 GLY A CA 1
ATOM 572 C C . GLY A 1 71 ? -2.203 -15.862 -3.105 1.00 42.12 71 GLY A C 1
ATOM 573 O O . GLY A 1 71 ? -2.754 -16.674 -3.859 1.00 42.12 71 GLY A O 1
ATOM 574 N N . PRO A 1 72 ? -0.873 -15.677 -3.102 1.00 41.47 72 PRO A N 1
ATOM 575 C CA . PRO A 1 72 ? 0.015 -16.373 -4.021 1.00 41.47 72 PRO A CA 1
ATOM 576 C C . PRO A 1 72 ? -0.287 -17.871 -3.993 1.00 41.47 72 PRO A C 1
ATOM 578 O O . PRO A 1 72 ? -0.185 -18.526 -2.955 1.00 41.47 72 PRO A O 1
ATOM 581 N N . LYS A 1 73 ? -0.699 -18.409 -5.146 1.00 38.53 73 LYS A N 1
ATOM 582 C CA . LYS A 1 73 ? -0.721 -19.850 -5.356 1.00 38.53 73 LYS A CA 1
ATOM 583 C C . LYS A 1 73 ? 0.739 -20.281 -5.328 1.00 38.53 73 LYS A C 1
ATOM 585 O O . LYS A 1 73 ? 1.448 -20.101 -6.312 1.00 38.53 73 LYS A O 1
ATOM 590 N N . ASN A 1 74 ? 1.188 -20.803 -4.192 1.00 42.03 74 ASN A N 1
ATOM 591 C CA . ASN A 1 74 ? 2.388 -21.622 -4.134 1.00 42.03 74 ASN A CA 1
ATOM 592 C C . ASN A 1 74 ? 2.103 -22.897 -4.937 1.00 42.03 74 ASN A C 1
ATOM 594 O O . ASN A 1 74 ? 1.712 -23.915 -4.376 1.00 42.03 74 ASN A O 1
ATOM 598 N N . THR A 1 75 ? 2.230 -22.827 -6.259 1.00 38.41 75 THR A N 1
ATOM 599 C CA . THR A 1 75 ? 2.448 -24.010 -7.088 1.00 38.41 75 THR A CA 1
ATOM 600 C C . THR A 1 75 ? 3.949 -24.233 -7.094 1.00 38.41 75 THR A C 1
ATOM 602 O O . THR A 1 75 ? 4.668 -23.638 -7.894 1.00 38.41 75 THR A O 1
ATOM 605 N N . GLY A 1 76 ? 4.414 -24.990 -6.101 1.00 45.16 76 GLY A N 1
ATOM 606 C CA . GLY A 1 76 ? 5.668 -25.708 -6.239 1.00 45.16 76 GLY A CA 1
ATOM 607 C C . GLY A 1 76 ? 5.436 -26.840 -7.230 1.00 45.16 76 GLY A C 1
ATOM 608 O O . GLY A 1 76 ? 4.607 -27.697 -6.948 1.00 45.16 76 GLY A O 1
ATOM 609 N N . ASP A 1 77 ? 6.122 -26.752 -8.364 1.00 37.62 77 ASP A N 1
ATOM 610 C CA . ASP A 1 77 ? 6.557 -27.821 -9.268 1.00 37.62 77 ASP A CA 1
ATOM 611 C C . ASP A 1 77 ? 7.830 -27.315 -9.968 1.00 37.62 77 ASP A C 1
ATOM 613 O O . ASP A 1 77 ? 7.846 -26.120 -10.360 1.00 37.62 77 ASP A O 1
#

Radius of gyration: 14.18 Å; chains: 1; bounding box: 35×34×34 Å